Protein AF-A0A4U1EUV8-F1 (afdb_monomer_lite)

InterPro domains:
  IPR028118 Chibby family [PF14645] (1-103)
  IPR028118 Chibby family [cd07429] (1-96)

Radius of gyration: 46.82 Å; chains: 1; bounding box: 79×37×146 Å

Sequence (144 aa):
MSTFYLLDHQTRQAELGLSYGTPRTRLSDEAFVFRGGRWTAEGQPVRSRPQLPSPTTPGWKAQVQRIKSQVLLEENNYLKLQQELLMDMLTETTARMHLLEKKDIPRGKHCRCGARLAEEDAQARRRVQRAPDRAAGSRVAVTQ

Foldseek 3Di:
DDPLVVDDPVVSCVPVVPPVDFDWDDDPHWIWGQDPNDTDTDPDPPDDDPPPDDPDCPPVVVVVVVVVVVVVVVVVVVVVVVVVVVVVVVVVVVVVVVVVVVVPPPPPPPPPPVVVVVVVVVVVVVVVVPDDPPDPDDDDDDDD

Structure (mmCIF, N/CA/C/O backbone):
data_AF-A0A4U1EUV8-F1
#
_entry.id   AF-A0A4U1EUV8-F1
#
loop_
_atom_site.group_PDB
_atom_site.id
_atom_site.type_symbol
_atom_site.label_atom_id
_atom_site.label_alt_id
_atom_site.label_comp_id
_atom_site.label_asym_id
_atom_site.label_entity_id
_atom_site.label_seq_id
_atom_site.pdbx_PDB_ins_code
_atom_site.Cartn_x
_atom_site.Cartn_y
_atom_site.Cartn_z
_atom_site.occupancy
_atom_site.B_iso_or_equiv
_atom_site.auth_seq_id
_atom_site.auth_comp_id
_atom_site.auth_asym_id
_atom_site.auth_atom_id
_atom_site.pdbx_PDB_model_num
ATOM 1 N N . MET A 1 1 ? -26.134 -4.512 -17.365 1.00 58.38 1 MET A N 1
ATOM 2 C CA . MET A 1 1 ? -25.783 -3.675 -16.197 1.00 58.38 1 MET A CA 1
ATOM 3 C C . MET A 1 1 ? -27.070 -3.113 -15.635 1.00 58.38 1 MET A C 1
ATOM 5 O O . MET A 1 1 ? -27.873 -2.624 -16.416 1.00 58.38 1 MET A O 1
ATOM 9 N N . SER A 1 2 ? -27.321 -3.290 -14.340 1.00 60.03 2 SER A N 1
ATOM 10 C CA . SER A 1 2 ? -28.627 -2.977 -13.759 1.00 60.03 2 SER A CA 1
ATOM 11 C C . SER A 1 2 ? -28.824 -1.471 -13.540 1.00 60.03 2 SER A C 1
ATOM 13 O O . SER A 1 2 ? -27.928 -0.805 -13.027 1.00 60.03 2 SER A O 1
ATOM 15 N N . THR A 1 3 ? -29.985 -0.937 -13.928 1.00 75.25 3 THR A N 1
ATOM 16 C CA . THR A 1 3 ? -30.322 0.500 -13.908 1.00 75.25 3 THR A CA 1
ATOM 17 C C . THR A 1 3 ? -30.997 0.961 -12.614 1.00 75.25 3 THR A C 1
ATOM 19 O O . THR A 1 3 ? -31.410 2.114 -12.519 1.00 75.25 3 THR A O 1
ATOM 22 N N . PHE A 1 4 ? -31.068 0.113 -11.581 1.00 67.50 4 PHE A N 1
ATOM 23 C CA . PHE A 1 4 ? -31.766 0.440 -10.330 1.00 67.50 4 PHE A CA 1
ATOM 24 C C . PHE A 1 4 ? -31.237 1.700 -9.625 1.00 67.50 4 PHE A C 1
ATOM 26 O O . PHE A 1 4 ? -31.987 2.341 -8.900 1.00 67.50 4 PHE A O 1
ATOM 33 N N . TYR A 1 5 ? -29.987 2.121 -9.853 1.00 71.69 5 TYR A N 1
ATOM 34 C CA . TYR A 1 5 ? -29.434 3.344 -9.253 1.00 71.69 5 TYR A CA 1
ATOM 35 C C . TYR A 1 5 ? -30.008 4.653 -9.821 1.00 71.69 5 TYR A C 1
ATOM 37 O O . TYR A 1 5 ? -29.829 5.690 -9.185 1.00 71.69 5 TYR A O 1
ATOM 45 N N . LEU A 1 6 ? -30.697 4.613 -10.969 1.00 81.38 6 LEU A N 1
ATOM 46 C CA . LEU A 1 6 ? -31.374 5.782 -11.548 1.00 81.38 6 LEU A CA 1
ATOM 47 C C . LEU A 1 6 ? -32.713 6.101 -10.873 1.00 81.38 6 LEU A C 1
ATOM 49 O O . LEU A 1 6 ? -33.220 7.206 -11.041 1.00 81.38 6 LEU A O 1
ATOM 53 N N . LEU A 1 7 ? -33.299 5.148 -10.147 1.00 78.50 7 LEU A N 1
ATOM 54 C CA . LEU A 1 7 ? -34.578 5.360 -9.481 1.00 78.50 7 LEU A CA 1
ATOM 55 C C . LEU A 1 7 ? -34.425 6.294 -8.277 1.00 78.50 7 LEU A C 1
ATOM 57 O O . LEU A 1 7 ? -33.388 6.313 -7.601 1.00 78.50 7 LEU A O 1
ATOM 61 N N . ASP A 1 8 ? -35.496 7.036 -7.995 1.00 79.12 8 ASP A N 1
ATOM 62 C CA . ASP A 1 8 ? -35.590 7.872 -6.805 1.00 79.12 8 ASP A CA 1
ATOM 63 C C . ASP A 1 8 ? -35.380 7.040 -5.525 1.00 79.12 8 ASP A C 1
ATOM 65 O O . ASP A 1 8 ? -35.681 5.843 -5.467 1.00 79.12 8 ASP A O 1
ATOM 69 N N . HIS A 1 9 ? -34.822 7.668 -4.486 1.00 73.44 9 HIS A N 1
ATOM 70 C CA . HIS A 1 9 ? -34.508 6.995 -3.226 1.00 73.44 9 HIS A CA 1
ATOM 71 C C . HIS A 1 9 ? -35.726 6.284 -2.629 1.00 73.44 9 HIS A C 1
ATOM 73 O O . HIS A 1 9 ? -35.596 5.139 -2.196 1.00 73.44 9 HIS A O 1
ATOM 79 N N . GLN A 1 10 ? -36.904 6.907 -2.682 1.00 73.62 10 GLN A N 1
ATOM 80 C CA . GLN A 1 10 ? -38.118 6.358 -2.086 1.00 73.62 10 GLN A CA 1
ATOM 81 C C . GLN A 1 10 ? -38.639 5.138 -2.860 1.00 73.62 10 GLN A C 1
ATOM 83 O O . GLN A 1 10 ? -39.068 4.153 -2.259 1.00 73.62 10 GLN A O 1
ATOM 88 N N . THR A 1 11 ? -38.515 5.158 -4.191 1.00 78.81 11 THR A N 1
ATOM 89 C CA . THR A 1 11 ? -38.908 4.033 -5.060 1.00 78.81 11 THR A CA 1
ATOM 90 C C . THR A 1 11 ? -37.979 2.836 -4.848 1.00 78.81 11 THR A C 1
ATOM 92 O O . THR A 1 11 ? -38.440 1.714 -4.646 1.00 78.81 11 THR A O 1
ATOM 95 N N . ARG A 1 12 ? -36.663 3.079 -4.756 1.00 78.62 12 ARG A N 1
ATOM 96 C CA . ARG A 1 12 ? -35.677 2.026 -4.448 1.00 78.62 12 ARG A CA 1
ATOM 97 C C . ARG A 1 12 ? -35.921 1.369 -3.092 1.00 78.62 12 ARG A C 1
ATOM 99 O O . ARG A 1 12 ? -35.739 0.163 -2.960 1.00 78.62 12 ARG A O 1
ATOM 106 N N . GLN A 1 13 ? -36.309 2.150 -2.085 1.00 73.69 13 GLN A N 1
ATOM 107 C CA . GLN A 1 13 ? -36.609 1.629 -0.751 1.00 73.69 13 GLN A CA 1
ATOM 108 C C . GLN A 1 13 ? -37.845 0.724 -0.741 1.00 73.69 13 GLN A C 1
ATOM 110 O O . GLN A 1 13 ? -37.819 -0.310 -0.075 1.00 73.69 13 GLN A O 1
ATOM 115 N N . ALA A 1 14 ? -38.893 1.091 -1.483 1.00 74.00 14 ALA A N 1
ATOM 116 C CA . ALA A 1 14 ? -40.130 0.319 -1.561 1.00 74.00 14 ALA A CA 1
ATOM 117 C C . ALA A 1 14 ? -39.964 -0.990 -2.350 1.00 74.00 14 ALA A C 1
ATOM 119 O O . ALA A 1 14 ? -40.447 -2.030 -1.915 1.00 74.00 14 ALA A O 1
ATOM 120 N N . GLU A 1 15 ? -39.258 -0.955 -3.483 1.00 73.12 15 GLU A N 1
ATOM 121 C CA . GLU A 1 15 ? -39.129 -2.116 -4.375 1.00 73.12 15 GLU A CA 1
ATOM 122 C C . GLU A 1 15 ? -38.131 -3.161 -3.867 1.00 73.12 15 GLU A C 1
ATOM 124 O O . GLU A 1 15 ? -38.341 -4.360 -4.035 1.00 73.12 15 GLU A O 1
ATOM 129 N N . LEU A 1 16 ? -37.037 -2.719 -3.241 1.00 71.56 16 LEU A N 1
ATOM 130 C CA . LEU A 1 16 ? -35.946 -3.606 -2.829 1.00 71.56 16 LEU A CA 1
ATOM 131 C C . LEU A 1 16 ? -35.977 -3.942 -1.330 1.00 71.56 16 LEU A C 1
ATOM 133 O O . LEU A 1 16 ? -35.134 -4.703 -0.859 1.00 71.56 16 LEU A O 1
ATOM 137 N N . GLY A 1 17 ? -36.897 -3.350 -0.557 1.00 65.12 17 GLY A N 1
ATOM 138 C CA . GLY A 1 17 ? -36.941 -3.501 0.904 1.00 65.12 17 GLY A CA 1
ATOM 139 C C . GLY A 1 17 ? -35.682 -2.974 1.608 1.00 65.12 17 GLY A C 1
ATOM 140 O O . GLY A 1 17 ? -35.406 -3.319 2.756 1.00 65.12 17 GLY A O 1
ATOM 141 N N . LEU A 1 18 ? -34.896 -2.140 0.920 1.00 67.69 18 LEU A N 1
ATOM 142 C CA . LEU A 1 18 ? -33.609 -1.613 1.371 1.00 67.69 18 LEU A CA 1
ATOM 143 C C . LEU A 1 18 ? -33.810 -0.376 2.251 1.00 67.69 18 LEU A C 1
ATOM 145 O O . LEU A 1 18 ? -33.258 0.698 1.992 1.00 67.69 18 LEU A O 1
ATOM 149 N N . SER A 1 19 ? -34.592 -0.509 3.322 1.00 65.25 19 SER A N 1
ATOM 150 C CA . SER A 1 19 ? -34.514 0.437 4.429 1.00 65.25 19 SER A CA 1
ATOM 151 C C . SER A 1 19 ? -33.167 0.223 5.116 1.00 65.25 19 SER A C 1
ATOM 153 O O . SER A 1 19 ? -33.062 -0.478 6.126 1.00 65.25 19 SER A O 1
ATOM 155 N N . TYR A 1 20 ? -32.105 0.785 4.538 1.00 62.25 20 TYR A N 1
ATOM 156 C CA . TYR A 1 20 ? -30.846 0.951 5.238 1.00 62.25 20 TYR A CA 1
ATOM 157 C C . TYR A 1 20 ? -31.183 1.830 6.438 1.00 62.25 20 TYR A C 1
ATOM 159 O O . TYR A 1 20 ? -31.392 3.035 6.300 1.00 62.25 20 TYR A O 1
ATOM 167 N N . GLY A 1 21 ? -31.376 1.209 7.602 1.00 74.31 21 GLY A N 1
ATOM 168 C CA . GLY A 1 21 ? -31.594 1.936 8.841 1.00 74.31 21 GLY A CA 1
ATOM 169 C C . GLY A 1 21 ? -30.424 2.882 9.109 1.00 74.31 21 GLY A C 1
ATOM 170 O O . GLY A 1 21 ? -29.494 3.018 8.314 1.00 74.31 21 GLY A O 1
ATOM 171 N N . THR A 1 22 ? -30.429 3.534 10.265 1.00 79.62 22 THR A N 1
ATOM 172 C CA . THR A 1 22 ? -29.303 4.384 10.660 1.00 79.62 22 THR A CA 1
ATOM 173 C C . THR A 1 22 ? -27.965 3.653 10.445 1.00 79.62 22 THR A C 1
ATOM 175 O O . THR A 1 22 ? -27.871 2.518 10.918 1.00 79.62 22 THR A O 1
ATOM 178 N N . PRO A 1 23 ? -26.965 4.246 9.753 1.00 84.38 23 PRO A N 1
ATOM 179 C CA . PRO A 1 23 ? -25.734 3.549 9.387 1.00 84.38 23 PRO A CA 1
ATOM 180 C C . PRO A 1 23 ? -25.118 2.851 10.595 1.00 84.38 23 PRO A C 1
ATOM 182 O O . PRO A 1 23 ? -24.930 3.482 11.639 1.00 84.38 23 PRO A O 1
ATOM 185 N N . ARG A 1 24 ? -24.848 1.549 10.464 1.00 84.69 24 ARG A N 1
ATOM 186 C CA . ARG A 1 24 ? -24.249 0.728 11.520 1.00 84.69 24 ARG A CA 1
ATOM 187 C C . ARG A 1 24 ? -22.913 0.179 11.051 1.00 84.69 24 ARG A C 1
ATOM 189 O O . ARG A 1 24 ? -22.769 -0.179 9.886 1.00 84.69 24 ARG A O 1
ATOM 196 N N . THR A 1 25 ? -21.954 0.087 11.956 1.00 87.69 25 THR A N 1
ATOM 197 C CA . THR A 1 25 ? -20.675 -0.584 11.717 1.00 87.69 25 THR A CA 1
ATOM 198 C C . THR A 1 25 ? -20.305 -1.415 12.935 1.00 87.69 25 THR A C 1
ATOM 200 O O . THR A 1 25 ? -20.749 -1.121 14.040 1.00 87.69 25 THR A O 1
ATOM 203 N N . ARG A 1 26 ? -19.515 -2.469 12.748 1.00 88.56 26 ARG A N 1
ATOM 204 C CA . ARG A 1 26 ? -18.997 -3.296 13.841 1.00 88.56 26 ARG A CA 1
ATOM 205 C C . ARG A 1 26 ? -17.483 -3.218 13.806 1.00 88.56 26 ARG A C 1
ATOM 207 O O . ARG A 1 26 ? -16.886 -3.504 12.771 1.00 88.56 26 ARG A O 1
ATOM 214 N N . LEU A 1 27 ? -16.880 -2.814 14.916 1.00 84.44 27 LEU A N 1
ATOM 215 C CA . LEU A 1 27 ? -15.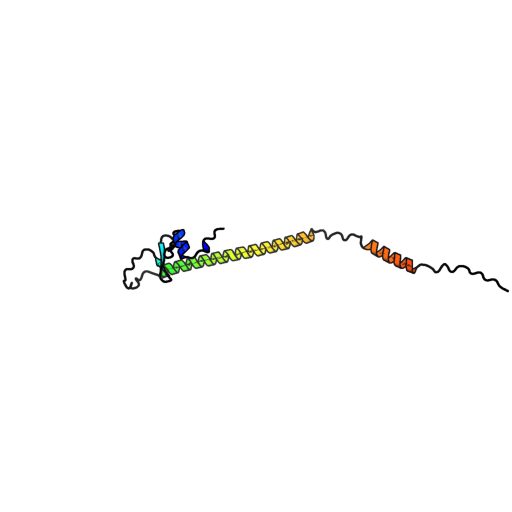433 -2.810 15.076 1.00 84.44 27 LEU A CA 1
ATOM 216 C C . LEU A 1 27 ? -15.092 -3.762 16.218 1.00 84.44 27 LEU A C 1
ATOM 218 O O . LEU A 1 27 ? -15.499 -3.542 17.358 1.00 84.44 27 LEU A O 1
ATOM 222 N N . SER A 1 28 ? -14.373 -4.835 15.887 1.00 82.56 28 SER A N 1
ATOM 223 C CA . SER A 1 28 ? -14.204 -5.994 16.769 1.00 82.56 28 SER A CA 1
ATOM 224 C C . SER A 1 28 ? -15.574 -6.591 17.142 1.00 82.56 28 SER A C 1
ATOM 226 O O . SER A 1 28 ? -16.322 -6.984 16.246 1.00 82.56 28 SER A O 1
ATOM 228 N N . ASP A 1 29 ? -15.937 -6.601 18.427 1.00 80.94 29 ASP A N 1
ATOM 229 C CA . ASP A 1 29 ? -17.203 -7.149 18.932 1.00 80.94 29 ASP A CA 1
ATOM 230 C C . ASP A 1 29 ? -18.234 -6.073 19.304 1.00 80.94 29 ASP A C 1
ATOM 232 O O . ASP A 1 29 ? -19.346 -6.395 19.721 1.00 80.94 29 ASP A O 1
ATOM 236 N N . GLU A 1 30 ? -17.901 -4.793 19.119 1.00 83.50 30 GLU A N 1
ATOM 237 C CA . GLU A 1 30 ? -18.768 -3.670 19.471 1.00 83.50 30 GLU A CA 1
ATOM 238 C C . GLU A 1 30 ? -19.447 -3.102 18.217 1.00 83.50 30 GLU A C 1
ATOM 240 O O . GLU A 1 30 ? -18.809 -2.833 17.193 1.00 83.50 30 GLU A O 1
ATOM 245 N N . ALA A 1 31 ? -20.769 -2.951 18.278 1.00 87.94 31 ALA A N 1
ATOM 246 C CA . ALA A 1 31 ? -21.559 -2.349 17.213 1.00 87.94 31 ALA A CA 1
ATOM 247 C C . ALA A 1 31 ? -21.709 -0.842 17.459 1.00 87.94 31 ALA A C 1
ATOM 249 O O . ALA A 1 31 ? -21.870 -0.401 18.592 1.00 87.94 31 ALA A O 1
ATOM 250 N N . PHE A 1 32 ? -21.663 -0.042 16.399 1.00 89.44 32 PHE A N 1
ATOM 251 C CA . PHE A 1 32 ? -21.783 1.411 16.429 1.00 89.44 32 PHE A CA 1
ATOM 252 C C . PHE A 1 32 ? -22.862 1.858 15.453 1.00 89.44 32 PHE A C 1
ATOM 254 O O . PHE A 1 32 ? -22.929 1.368 14.331 1.00 89.44 32 PHE A O 1
ATOM 261 N N . VAL A 1 33 ? -23.661 2.845 15.852 1.00 91.25 33 VAL A N 1
ATOM 262 C CA . VAL A 1 33 ? -24.703 3.473 15.033 1.00 91.25 33 VAL A CA 1
ATOM 263 C C . VAL A 1 33 ? -24.395 4.955 14.855 1.00 91.25 33 VAL A C 1
ATOM 265 O O . VAL A 1 33 ? -24.044 5.637 15.818 1.00 91.25 33 VAL A O 1
ATOM 268 N N . PHE A 1 34 ? -24.554 5.472 13.641 1.00 86.50 34 PHE A N 1
ATOM 269 C CA . PHE A 1 34 ? -24.324 6.878 13.322 1.00 86.50 34 PHE A CA 1
ATOM 270 C C . PHE A 1 34 ? -25.539 7.753 13.668 1.00 86.50 34 PHE A C 1
ATOM 272 O O . PHE A 1 34 ? -26.515 7.794 12.927 1.00 86.50 34 PHE A O 1
ATOM 279 N N . ARG A 1 35 ? -25.506 8.481 14.788 1.00 85.25 35 ARG A N 1
ATOM 280 C CA . ARG A 1 35 ? -26.619 9.334 15.248 1.00 85.25 35 ARG A CA 1
ATOM 281 C C . ARG A 1 35 ? -26.139 10.762 15.481 1.00 85.25 35 ARG A C 1
ATOM 283 O O . ARG A 1 35 ? -25.185 10.980 16.221 1.00 85.25 35 ARG A O 1
ATOM 290 N N . GLY A 1 36 ? -26.815 11.745 14.881 1.00 78.69 36 GLY A N 1
ATOM 291 C CA . GLY A 1 36 ? -26.515 13.167 15.097 1.00 78.69 36 GLY A CA 1
ATOM 292 C C . GLY A 1 36 ? -25.081 13.564 14.725 1.00 78.69 36 GLY A C 1
ATOM 293 O O . GLY A 1 36 ? -24.440 14.288 15.479 1.00 78.69 36 GLY A O 1
ATOM 294 N N . GLY A 1 37 ? -24.555 13.036 13.613 1.00 85.38 37 GLY A N 1
ATOM 295 C CA . GLY A 1 37 ? -23.218 13.382 13.112 1.00 85.38 37 GLY A CA 1
ATOM 296 C C . GLY A 1 37 ? -22.053 12.607 13.740 1.00 85.38 37 GLY A C 1
ATOM 297 O O . GLY A 1 37 ? -20.911 12.833 13.351 1.00 85.38 37 GLY A O 1
ATOM 298 N N . ARG A 1 38 ? -22.306 11.693 14.689 1.00 86.75 38 ARG A N 1
ATOM 299 C CA . ARG A 1 38 ? -21.262 10.895 15.355 1.00 86.75 38 ARG A CA 1
ATOM 300 C C . ARG A 1 38 ? -21.607 9.409 15.419 1.00 86.75 38 ARG A C 1
ATOM 302 O O . ARG A 1 38 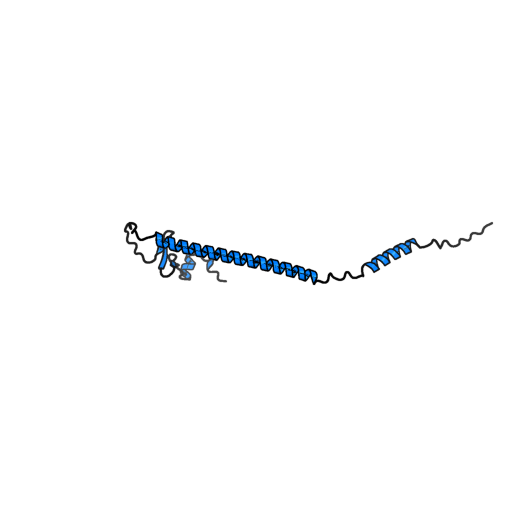? -22.777 9.034 15.440 1.00 86.75 38 ARG A O 1
ATOM 309 N N . TRP A 1 39 ? -20.583 8.571 15.539 1.00 89.12 39 TRP A N 1
ATOM 310 C CA . TRP A 1 39 ? -20.736 7.150 15.852 1.00 89.12 39 TRP A CA 1
ATOM 311 C C . TRP A 1 39 ? -20.956 6.953 17.358 1.00 89.12 39 TRP A C 1
ATOM 313 O O . TRP A 1 39 ? -20.212 7.490 18.176 1.00 89.12 39 TRP A O 1
ATOM 323 N N . THR A 1 40 ? -21.991 6.200 17.729 1.00 85.81 40 THR A N 1
ATOM 324 C CA . THR A 1 40 ? -22.325 5.853 19.122 1.00 85.81 40 THR A CA 1
ATOM 325 C C . THR A 1 40 ? -22.439 4.346 19.281 1.00 85.81 40 THR A C 1
ATOM 327 O O . THR A 1 40 ? -23.066 3.718 18.431 1.00 85.81 40 THR A O 1
ATOM 330 N N . ALA A 1 41 ? -21.885 3.777 20.355 1.00 85.12 41 ALA A N 1
ATOM 331 C CA . ALA A 1 41 ? -21.978 2.345 20.628 1.00 85.12 41 ALA A CA 1
ATOM 332 C C . ALA A 1 41 ? -23.443 1.895 20.801 1.00 85.12 41 ALA A C 1
ATOM 334 O O . ALA A 1 41 ? -24.238 2.488 21.537 1.00 85.12 41 ALA A O 1
ATOM 335 N N . GLU A 1 42 ? -23.800 0.844 20.079 1.00 76.81 42 GLU A N 1
ATOM 336 C CA . GLU A 1 42 ? -25.108 0.214 20.012 1.00 76.81 42 GLU A CA 1
ATOM 337 C C . GLU A 1 42 ? -25.296 -0.712 21.216 1.00 76.81 42 GLU A C 1
ATOM 339 O O . GLU A 1 42 ? -25.046 -1.910 21.153 1.00 76.81 42 GLU A O 1
ATOM 344 N N . GLY A 1 43 ? -25.689 -0.141 22.352 1.00 68.31 43 GLY A N 1
ATOM 345 C CA . GLY A 1 43 ? -25.859 -0.912 23.587 1.00 68.31 43 GLY A CA 1
ATOM 346 C C . GLY A 1 43 ? -25.815 -0.085 24.863 1.00 68.31 43 GLY A C 1
ATOM 347 O O . GLY A 1 43 ? -26.211 -0.577 25.915 1.00 68.31 43 GLY A O 1
ATOM 348 N N . GLN A 1 44 ? -25.400 1.184 24.796 1.00 56.78 44 GLN A N 1
ATOM 349 C CA . GLN A 1 44 ? -25.535 2.087 25.934 1.00 56.78 44 GLN A CA 1
ATOM 350 C C . GLN A 1 44 ? -26.995 2.562 26.030 1.00 56.78 44 GLN A C 1
ATOM 352 O O . GLN A 1 44 ? -27.438 3.325 25.164 1.00 56.78 44 GLN A O 1
ATOM 357 N N . PRO A 1 45 ? -27.774 2.151 27.052 1.00 47.19 45 PRO A N 1
ATOM 358 C CA . PRO A 1 45 ? -29.070 2.758 27.280 1.00 47.19 45 PRO A CA 1
ATOM 359 C C . PRO A 1 45 ? -28.836 4.243 27.546 1.00 47.19 45 PRO A C 1
ATOM 361 O O . PRO A 1 45 ? -28.115 4.621 28.472 1.00 47.19 45 PRO A O 1
ATOM 364 N N . VAL A 1 46 ? -29.449 5.085 26.715 1.00 49.88 46 VAL A N 1
ATOM 365 C CA . VAL A 1 46 ? -29.563 6.528 26.925 1.00 49.88 46 VAL A CA 1
ATOM 366 C C . VAL A 1 46 ? -30.422 6.731 28.175 1.00 49.88 46 VAL A C 1
ATOM 368 O O . VAL A 1 46 ? -31.620 6.977 28.104 1.00 49.88 46 VAL A O 1
ATOM 371 N N . ARG A 1 47 ? -29.824 6.556 29.355 1.00 46.34 47 ARG A N 1
ATOM 372 C CA . ARG A 1 47 ? -30.328 7.137 30.591 1.00 46.34 47 ARG A CA 1
ATOM 373 C C . ARG A 1 47 ? -29.560 8.420 30.811 1.00 46.34 47 ARG A C 1
ATOM 375 O O . ARG A 1 47 ? -28.372 8.415 31.120 1.00 46.34 47 ARG A O 1
ATOM 382 N N . SER A 1 48 ? -30.286 9.506 30.611 1.00 50.94 48 SER A N 1
ATOM 383 C CA . SER A 1 48 ? -29.976 10.869 31.001 1.00 50.94 48 SER A CA 1
ATOM 384 C C . SER A 1 48 ? -29.380 10.890 32.410 1.00 50.94 48 SER A C 1
ATOM 386 O O . SER A 1 48 ? -30.087 10.867 33.413 1.00 50.94 48 SER A O 1
ATOM 388 N N . ARG A 1 49 ? -28.056 10.910 32.498 1.00 45.22 49 ARG A N 1
ATOM 389 C CA . ARG A 1 49 ? -27.334 11.348 33.687 1.00 45.22 49 ARG A CA 1
ATOM 390 C C . ARG A 1 49 ? -26.143 12.145 33.177 1.00 45.22 49 ARG A C 1
ATOM 392 O O . ARG A 1 49 ? -25.474 11.648 32.270 1.00 45.22 49 ARG A O 1
ATOM 399 N N . PRO A 1 50 ? -25.857 13.343 33.711 1.00 46.12 50 PRO A N 1
ATOM 400 C CA . PRO A 1 50 ? -24.558 13.956 33.503 1.00 46.12 50 PRO A CA 1
ATOM 401 C C . PRO A 1 50 ? -23.546 12.972 34.087 1.00 46.12 50 PRO A C 1
ATOM 403 O O . PRO A 1 50 ? -23.439 12.824 35.305 1.00 46.12 50 PRO A O 1
ATOM 406 N N . GLN A 1 51 ? -22.899 12.187 33.225 1.00 48.06 51 GLN A N 1
ATOM 407 C CA . GLN A 1 51 ? -21.802 11.341 33.648 1.00 48.06 51 GLN A CA 1
ATOM 408 C C . GLN A 1 51 ? -20.645 12.287 33.927 1.00 48.06 51 GLN A C 1
ATOM 410 O O . GLN A 1 51 ? -19.911 12.692 33.031 1.00 48.06 51 GLN A O 1
ATOM 415 N N . LEU A 1 52 ? -20.546 12.678 35.197 1.00 48.19 52 LEU A N 1
ATOM 416 C CA . LEU A 1 52 ? -19.304 13.122 35.801 1.00 48.19 52 LEU A CA 1
ATOM 417 C C . LEU A 1 52 ? -18.195 12.182 35.293 1.00 48.19 52 LEU A C 1
ATOM 419 O O . LEU A 1 52 ? -18.392 10.962 35.362 1.00 48.19 52 LEU A O 1
ATOM 423 N N . PRO A 1 53 ? -17.089 12.699 34.728 1.00 46.94 53 PRO A N 1
ATOM 424 C CA . PRO A 1 53 ? -16.060 11.850 34.155 1.00 46.94 53 PRO A CA 1
ATOM 425 C C . PRO A 1 53 ? -15.506 10.960 35.266 1.00 46.94 53 PRO A C 1
ATOM 427 O O . PRO A 1 53 ? -14.842 11.426 36.189 1.00 46.94 53 PRO A O 1
ATOM 430 N N . SER A 1 54 ? -15.831 9.668 35.200 1.00 46.94 54 SER A N 1
ATOM 431 C CA . SER A 1 54 ? -15.195 8.668 36.048 1.00 46.94 54 SER A CA 1
ATOM 432 C C . SER A 1 54 ? -13.697 8.681 35.723 1.00 46.94 54 SER A C 1
ATOM 434 O O . SER A 1 54 ? -13.345 8.608 34.540 1.00 46.94 54 SER A O 1
ATOM 436 N N . PRO A 1 55 ? -12.800 8.788 36.719 1.00 50.47 55 PRO A N 1
ATOM 437 C CA . PRO A 1 55 ? -11.362 8.805 36.497 1.00 50.47 55 PRO A CA 1
ATOM 438 C C . PRO A 1 55 ? -10.887 7.380 36.188 1.00 50.47 55 PRO A C 1
ATOM 440 O O . PRO A 1 55 ? -10.286 6.707 37.015 1.00 50.47 55 PRO A O 1
ATOM 443 N N . THR A 1 56 ? -11.182 6.896 34.984 1.00 53.12 56 THR A N 1
ATOM 444 C CA . THR A 1 56 ? -10.697 5.605 34.486 1.00 53.12 56 THR A CA 1
ATOM 445 C C . THR A 1 56 ? -9.647 5.867 33.410 1.00 53.12 56 THR A C 1
ATOM 447 O O . THR A 1 56 ? -9.977 6.021 32.238 1.00 53.12 56 THR A O 1
ATOM 450 N N . THR A 1 57 ? -8.392 6.010 33.851 1.00 58.12 57 THR A N 1
ATOM 451 C CA . THR A 1 57 ? -7.128 5.950 33.079 1.00 58.12 57 THR A CA 1
ATOM 452 C C . THR A 1 57 ? -7.229 6.075 31.538 1.00 58.12 57 THR A C 1
ATOM 454 O O . THR A 1 57 ? -6.907 5.135 30.805 1.00 58.12 57 THR A O 1
ATOM 457 N N . PRO A 1 58 ? -7.579 7.258 30.990 1.00 59.16 58 PRO A N 1
ATOM 458 C CA . PRO A 1 58 ? -7.590 7.484 29.539 1.00 59.16 58 PRO A CA 1
ATOM 459 C C . PRO A 1 58 ? -6.177 7.469 28.924 1.00 59.16 58 PRO A C 1
ATOM 461 O O . PRO A 1 58 ? -6.012 7.194 27.736 1.00 59.16 58 PRO A O 1
ATOM 464 N N . GLY A 1 59 ? -5.141 7.712 29.736 1.00 60.31 59 GLY A N 1
ATOM 465 C CA . GLY A 1 59 ? -3.751 7.796 29.281 1.00 60.31 59 GLY A CA 1
ATOM 466 C C . GLY A 1 59 ? -3.181 6.476 28.759 1.00 60.31 59 GLY A C 1
ATOM 467 O O . GLY A 1 59 ? -2.472 6.481 27.761 1.00 60.31 59 GLY A O 1
ATOM 468 N N . TRP A 1 60 ? -3.533 5.339 29.367 1.00 66.88 60 TRP A N 1
ATOM 469 C CA . TRP A 1 60 ? -3.002 4.024 28.977 1.00 66.88 60 TRP A CA 1
ATOM 470 C C . TRP A 1 60 ? -3.460 3.605 27.573 1.00 66.88 60 TRP A C 1
ATOM 472 O O . TRP A 1 60 ? -2.641 3.200 26.751 1.00 66.88 60 TRP A O 1
ATOM 482 N N . LYS A 1 61 ? -4.754 3.754 27.255 1.00 72.31 61 LYS A N 1
ATOM 483 C CA . LYS A 1 61 ? -5.278 3.391 25.926 1.00 72.31 61 LYS A CA 1
ATOM 484 C C . LYS A 1 61 ? -4.708 4.299 24.832 1.00 72.31 61 LYS A C 1
ATOM 486 O O . LYS A 1 61 ? -4.333 3.803 23.772 1.00 72.31 61 LYS A O 1
ATOM 491 N N . ALA A 1 62 ? -4.578 5.598 25.112 1.00 74.69 62 ALA A N 1
ATOM 492 C CA . ALA A 1 62 ? -3.951 6.556 24.203 1.00 74.69 62 ALA A CA 1
ATOM 493 C C . ALA A 1 62 ? -2.450 6.269 23.998 1.00 74.69 62 ALA A C 1
ATOM 495 O O . ALA A 1 62 ? -1.953 6.349 22.877 1.00 74.69 62 ALA A O 1
ATOM 496 N N . GLN A 1 63 ? -1.737 5.870 25.056 1.00 78.94 63 GLN A N 1
ATOM 497 C CA . GLN A 1 63 ? -0.333 5.453 24.993 1.00 78.94 63 GLN A CA 1
ATOM 498 C C . GLN A 1 63 ? -0.162 4.216 24.101 1.00 78.94 63 GLN A C 1
ATOM 500 O O . GLN A 1 63 ? 0.676 4.214 23.204 1.00 78.94 63 GLN A O 1
ATOM 505 N N . VAL A 1 64 ? -0.989 3.185 24.298 1.00 79.88 64 VAL A N 1
ATOM 506 C CA . VAL A 1 64 ? -0.956 1.954 23.490 1.00 79.88 64 VAL A CA 1
ATOM 507 C C . VAL A 1 64 ? -1.275 2.243 22.022 1.00 79.88 64 VAL A C 1
ATOM 509 O O . VAL A 1 64 ? -0.621 1.697 21.135 1.00 79.88 64 VAL A O 1
ATOM 512 N N . GLN A 1 65 ? -2.244 3.118 21.738 1.00 81.88 65 GLN A N 1
ATOM 513 C CA . GLN A 1 65 ? -2.533 3.546 20.365 1.00 81.88 65 GLN A CA 1
ATOM 514 C C . GLN A 1 65 ? -1.364 4.310 19.735 1.00 81.88 65 GLN A C 1
ATOM 516 O O . GLN A 1 65 ? -1.042 4.062 18.575 1.00 81.88 65 GLN A O 1
ATOM 521 N N . ARG A 1 66 ? -0.689 5.183 20.494 1.00 86.12 66 ARG A N 1
ATOM 522 C CA . ARG A 1 66 ? 0.497 5.909 20.021 1.00 86.12 66 ARG A CA 1
ATOM 523 C C . ARG A 1 66 ? 1.635 4.954 19.661 1.00 86.12 66 ARG A C 1
ATOM 525 O O . ARG A 1 66 ? 2.203 5.089 18.585 1.00 86.12 66 ARG A O 1
ATOM 532 N N . ILE A 1 67 ? 1.908 3.961 20.509 1.00 87.25 67 ILE A N 1
ATOM 533 C CA . ILE A 1 67 ? 2.938 2.941 20.251 1.00 87.25 67 ILE A CA 1
ATOM 534 C C . ILE A 1 67 ? 2.602 2.149 18.982 1.00 87.25 67 ILE A C 1
ATOM 536 O O . ILE A 1 67 ? 3.449 2.003 18.110 1.00 87.25 67 ILE A O 1
ATOM 540 N N . LYS A 1 68 ? 1.349 1.701 18.824 1.00 87.94 68 LYS A N 1
ATOM 541 C CA . LYS A 1 68 ? 0.909 1.005 17.602 1.00 87.94 68 LYS A CA 1
ATOM 542 C C . LYS A 1 68 ? 1.067 1.873 16.355 1.00 87.94 68 LYS A C 1
ATOM 544 O O . LYS A 1 68 ? 1.534 1.388 15.333 1.00 87.94 68 LYS A O 1
ATOM 549 N N . SER A 1 69 ? 0.697 3.149 16.442 1.00 89.12 69 SER A N 1
ATOM 550 C CA . SER A 1 69 ? 0.874 4.094 15.338 1.00 89.12 69 SER A CA 1
ATOM 551 C C . SER A 1 69 ? 2.346 4.289 14.985 1.00 89.12 69 SER A C 1
ATOM 553 O O . SER A 1 69 ? 2.659 4.449 13.812 1.00 89.12 69 SER A O 1
ATOM 555 N N . GLN A 1 70 ? 3.236 4.283 15.975 1.00 92.94 70 GLN A N 1
ATOM 556 C CA . GLN A 1 70 ? 4.668 4.441 15.758 1.00 92.94 70 GLN A CA 1
ATOM 557 C C . GLN A 1 70 ? 5.278 3.218 15.073 1.00 92.94 70 GLN A C 1
ATOM 559 O O . GLN A 1 70 ? 5.954 3.376 14.064 1.00 92.94 70 GLN A O 1
ATOM 564 N N . VAL A 1 71 ? 4.937 2.012 15.533 1.00 92.94 71 VAL A N 1
ATOM 565 C CA . VAL A 1 71 ? 5.356 0.765 14.874 1.00 92.94 71 VAL A CA 1
ATOM 566 C C . VAL A 1 71 ? 4.872 0.735 13.422 1.00 92.94 71 VAL A C 1
ATOM 568 O O . VAL A 1 71 ? 5.652 0.476 12.517 1.00 92.94 71 VAL A O 1
ATOM 571 N N . LEU A 1 72 ? 3.608 1.088 13.161 1.00 95.06 72 LEU A N 1
ATOM 572 C CA . LEU A 1 72 ? 3.085 1.139 11.789 1.00 95.06 72 LEU A CA 1
ATOM 573 C C . LEU A 1 72 ? 3.805 2.170 10.903 1.00 95.06 72 LEU A C 1
ATOM 575 O O . LEU A 1 72 ? 3.935 1.949 9.699 1.00 95.06 72 LEU A O 1
ATOM 579 N N . LEU A 1 73 ? 4.262 3.290 11.469 1.00 95.44 73 LEU A N 1
ATOM 580 C CA . LEU A 1 73 ? 5.047 4.287 10.735 1.00 95.44 73 LEU A CA 1
ATOM 581 C C . LEU A 1 73 ? 6.449 3.772 10.397 1.00 95.44 73 LEU A C 1
ATOM 583 O O . LEU A 1 73 ? 6.923 4.015 9.288 1.00 95.44 73 LEU A O 1
ATOM 587 N N . GLU A 1 74 ? 7.091 3.058 11.319 1.00 95.44 74 GLU A N 1
ATOM 588 C CA . GLU A 1 74 ? 8.405 2.440 11.108 1.00 95.44 74 GLU A CA 1
ATOM 589 C C . GLU A 1 74 ? 8.337 1.356 10.028 1.00 95.44 74 GLU A C 1
ATOM 591 O O . GLU A 1 74 ? 9.112 1.401 9.074 1.00 95.44 74 GLU A O 1
ATOM 596 N N . GLU A 1 75 ? 7.341 0.469 10.096 1.00 96.31 75 GLU A N 1
ATOM 597 C CA . GLU A 1 75 ? 7.071 -0.533 9.057 1.00 96.31 75 GLU A CA 1
ATOM 598 C C . GLU A 1 75 ? 6.809 0.127 7.694 1.00 96.31 75 GLU A C 1
ATOM 600 O O . GLU A 1 75 ? 7.342 -0.295 6.668 1.00 96.31 75 GLU A O 1
ATOM 605 N N . ASN A 1 76 ? 6.024 1.212 7.656 1.00 97.56 76 ASN A N 1
ATOM 606 C CA . ASN A 1 76 ? 5.763 1.930 6.409 1.00 97.56 76 ASN A CA 1
ATOM 607 C C . ASN A 1 76 ? 7.032 2.559 5.819 1.00 97.56 76 ASN A C 1
ATOM 609 O O . ASN A 1 76 ? 7.202 2.562 4.601 1.00 97.56 76 ASN A O 1
ATOM 613 N N . ASN A 1 77 ? 7.910 3.095 6.668 1.00 97.81 77 ASN A N 1
ATOM 614 C CA . ASN A 1 77 ? 9.190 3.652 6.242 1.00 97.81 77 ASN A CA 1
ATOM 615 C C . ASN A 1 77 ? 10.107 2.549 5.694 1.00 97.81 77 ASN A C 1
ATOM 617 O O . ASN A 1 77 ? 10.623 2.676 4.586 1.00 97.81 77 ASN A O 1
ATOM 621 N N . TYR A 1 78 ? 10.212 1.426 6.407 1.00 98.38 78 TYR A N 1
ATOM 622 C CA . TYR A 1 78 ? 10.990 0.273 5.967 1.00 98.38 78 TYR A CA 1
ATOM 623 C C . TYR A 1 78 ? 10.526 -0.251 4.600 1.00 98.38 78 TYR A C 1
ATOM 625 O O . TYR A 1 78 ? 11.340 -0.426 3.695 1.00 98.38 78 TYR A O 1
ATOM 633 N N . LEU A 1 79 ? 9.213 -0.417 4.408 1.00 98.50 79 LEU A N 1
ATOM 634 C CA . LEU A 1 79 ? 8.642 -0.852 3.131 1.00 98.50 79 LEU A CA 1
ATOM 635 C C . LEU A 1 79 ? 8.921 0.138 1.992 1.00 98.50 79 LEU A C 1
ATOM 637 O O . LEU A 1 79 ? 9.192 -0.288 0.870 1.00 98.50 79 LEU A O 1
ATOM 641 N N . LYS A 1 80 ? 8.874 1.449 2.260 1.00 98.25 80 LYS A N 1
ATOM 642 C CA . LYS A 1 80 ? 9.233 2.473 1.265 1.00 98.25 80 LYS A CA 1
ATOM 643 C C . LYS A 1 80 ? 10.693 2.358 0.853 1.00 98.25 80 LYS A C 1
ATOM 645 O O . LYS A 1 80 ? 10.971 2.299 -0.338 1.00 98.25 80 LYS A O 1
ATOM 650 N N . LEU A 1 81 ? 11.598 2.234 1.822 1.00 98.44 81 LEU A N 1
ATOM 651 C CA . LEU A 1 81 ? 13.022 2.073 1.548 1.00 98.44 81 LEU A CA 1
ATOM 652 C C . LEU A 1 81 ? 13.306 0.789 0.749 1.00 98.44 81 LEU A C 1
ATOM 654 O O . LEU A 1 81 ? 14.109 0.801 -0.181 1.00 98.44 81 LEU A O 1
ATOM 658 N N . GLN A 1 82 ? 12.617 -0.314 1.066 1.00 98.44 82 GLN A N 1
ATOM 659 C CA . GLN A 1 82 ? 12.711 -1.550 0.284 1.00 98.44 82 GLN A CA 1
ATOM 660 C C . GLN A 1 82 ? 12.257 -1.353 -1.167 1.00 98.44 82 GLN A C 1
ATOM 662 O O . GLN A 1 82 ? 12.911 -1.861 -2.075 1.00 98.44 82 GLN A O 1
ATOM 667 N N . GLN A 1 83 ? 11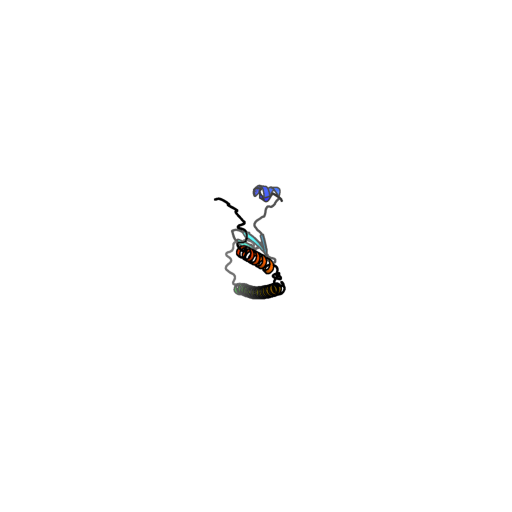.157 -0.627 -1.395 1.00 98.12 83 GLN A N 1
ATOM 668 C CA . GLN A 1 83 ? 10.667 -0.331 -2.744 1.00 98.12 83 GLN A CA 1
ATOM 669 C C . GLN A 1 83 ? 11.635 0.563 -3.520 1.00 98.12 83 GLN A C 1
ATOM 671 O O . GLN A 1 83 ? 11.922 0.263 -4.676 1.00 98.12 83 GLN A O 1
ATOM 676 N N . GLU A 1 84 ? 12.163 1.616 -2.895 1.00 98.38 84 GLU A N 1
ATOM 677 C CA . GLU A 1 84 ? 13.151 2.515 -3.505 1.00 98.38 84 GLU A CA 1
ATOM 678 C C . GLU A 1 84 ? 14.399 1.745 -3.948 1.00 98.38 84 GLU A C 1
ATOM 680 O O . GLU A 1 84 ? 14.774 1.809 -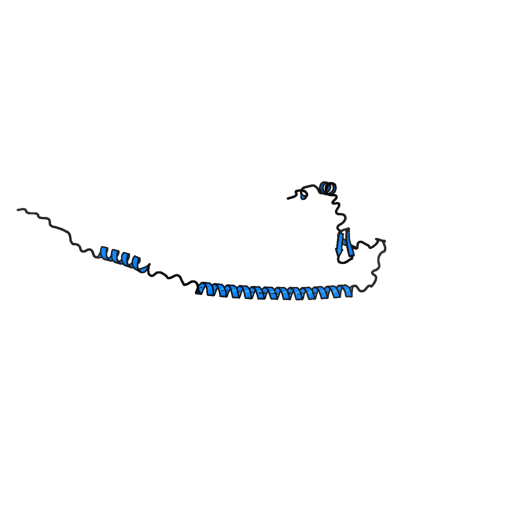5.118 1.00 98.38 84 GLU A O 1
ATOM 685 N N . LEU A 1 85 ? 14.964 0.911 -3.068 1.00 98.38 85 LEU A N 1
ATOM 686 C CA . LEU A 1 85 ? 16.110 0.067 -3.411 1.00 98.38 85 LEU A CA 1
ATOM 687 C C . LEU A 1 85 ? 15.800 -0.876 -4.581 1.00 98.38 85 LEU A C 1
ATOM 689 O O . LEU A 1 85 ? 16.624 -1.048 -5.479 1.00 98.38 85 LEU A O 1
ATOM 693 N N . LEU A 1 86 ? 14.616 -1.497 -4.584 1.00 98.69 86 LEU A N 1
ATOM 694 C CA . LEU A 1 86 ? 14.227 -2.405 -5.661 1.00 98.69 86 LEU A CA 1
ATOM 695 C C . LEU A 1 86 ? 14.112 -1.668 -7.001 1.00 98.69 86 LEU A C 1
ATOM 697 O O . LEU A 1 86 ? 14.535 -2.196 -8.029 1.00 98.69 86 LEU A O 1
ATOM 701 N N . MET A 1 87 ? 13.564 -0.451 -6.992 1.00 98.69 87 MET A N 1
ATOM 702 C CA . MET A 1 87 ? 13.462 0.396 -8.179 1.00 98.69 87 MET A CA 1
ATOM 703 C C . MET A 1 87 ? 14.840 0.820 -8.693 1.00 98.69 87 MET A C 1
ATOM 705 O O . MET A 1 87 ? 15.079 0.748 -9.899 1.00 98.69 87 MET A O 1
ATOM 709 N N . ASP A 1 88 ? 15.770 1.180 -7.810 1.00 98.38 88 ASP A N 1
ATOM 710 C CA . ASP A 1 88 ? 17.152 1.501 -8.185 1.00 98.38 88 ASP A CA 1
ATOM 711 C C . ASP A 1 88 ? 17.859 0.289 -8.807 1.00 98.38 88 ASP A C 1
ATOM 713 O O . ASP A 1 88 ? 18.466 0.384 -9.875 1.00 98.38 88 ASP A O 1
ATOM 717 N N . MET A 1 89 ? 17.706 -0.896 -8.212 1.00 98.62 89 MET A N 1
ATOM 718 C CA . MET A 1 89 ? 18.272 -2.128 -8.768 1.00 98.62 89 MET A CA 1
ATOM 719 C C . MET A 1 89 ? 17.654 -2.492 -10.127 1.00 98.62 89 MET A C 1
ATOM 721 O O . MET A 1 89 ? 18.362 -2.906 -11.051 1.00 98.62 89 MET A O 1
ATOM 725 N N . LEU A 1 90 ? 16.338 -2.338 -10.284 1.00 98.38 90 LEU A N 1
ATOM 726 C CA . LEU A 1 90 ? 15.645 -2.597 -11.549 1.00 98.38 90 LEU A CA 1
ATOM 727 C C . LEU A 1 90 ? 16.065 -1.608 -12.637 1.00 98.38 90 LEU A C 1
ATOM 729 O O . LEU A 1 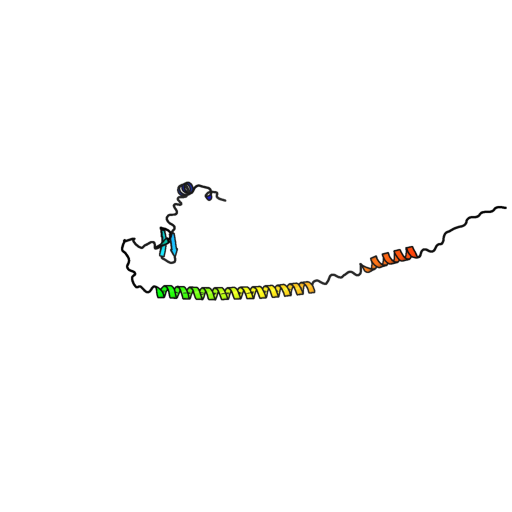90 ? 16.309 -2.004 -13.777 1.00 98.38 90 LEU A O 1
ATOM 733 N N . THR A 1 91 ? 16.180 -0.328 -12.301 1.00 98.06 91 THR A N 1
ATOM 734 C CA . THR A 1 91 ? 16.616 0.696 -13.255 1.00 98.06 91 THR A CA 1
ATOM 735 C C . THR A 1 91 ? 18.077 0.500 -13.653 1.00 98.06 91 THR A C 1
ATOM 737 O O . THR A 1 91 ? 18.385 0.552 -14.845 1.00 98.06 91 THR A O 1
ATOM 740 N N . GLU A 1 92 ? 18.965 0.170 -12.712 1.00 97.44 92 GLU A N 1
ATOM 741 C CA . GLU A 1 92 ? 20.365 -0.141 -13.004 1.00 97.44 92 GLU A CA 1
ATOM 742 C C . GLU A 1 92 ? 20.504 -1.381 -13.900 1.00 97.44 92 GLU A C 1
ATOM 744 O O . GLU A 1 92 ? 21.218 -1.352 -14.907 1.00 97.44 92 GLU A O 1
ATOM 749 N N . THR A 1 93 ? 19.811 -2.475 -13.572 1.00 97.12 93 THR A N 1
ATOM 750 C CA . THR A 1 93 ? 19.840 -3.705 -14.383 1.00 97.12 93 THR A CA 1
ATOM 751 C C . THR A 1 93 ? 19.262 -3.480 -15.777 1.00 97.12 93 THR A C 1
ATOM 753 O O . THR A 1 93 ? 19.849 -3.937 -16.758 1.00 97.12 93 THR A O 1
ATOM 756 N N . THR A 1 94 ? 18.187 -2.698 -15.891 1.00 97.00 94 THR A N 1
ATOM 757 C CA . THR A 1 94 ? 17.595 -2.314 -17.180 1.00 97.00 94 THR A CA 1
ATOM 758 C C . THR A 1 94 ? 18.554 -1.455 -18.006 1.00 97.00 94 THR A C 1
ATOM 760 O O . THR A 1 94 ? 18.757 -1.714 -19.193 1.00 97.00 94 THR A O 1
ATOM 763 N N . ALA A 1 95 ? 19.226 -0.477 -17.390 1.00 96.69 95 ALA A N 1
ATOM 764 C CA . ALA A 1 95 ? 20.241 0.328 -18.066 1.00 96.69 95 ALA A CA 1
ATOM 765 C C . ALA A 1 95 ? 21.416 -0.533 -18.563 1.00 96.69 95 ALA A C 1
ATOM 767 O O . ALA A 1 95 ? 21.856 -0.380 -19.705 1.00 96.69 95 ALA A O 1
ATOM 768 N N . ARG A 1 96 ? 21.897 -1.476 -17.740 1.00 94.62 96 ARG A N 1
ATOM 769 C CA . ARG A 1 96 ? 22.956 -2.429 -18.116 1.00 94.62 96 ARG A CA 1
ATOM 770 C C . ARG A 1 96 ? 22.524 -3.333 -19.273 1.00 94.62 96 ARG A C 1
ATOM 772 O O . ARG A 1 96 ? 23.295 -3.493 -20.217 1.00 94.62 96 ARG A O 1
ATOM 779 N N . MET A 1 97 ? 21.304 -3.867 -19.239 1.00 94.31 97 MET A N 1
ATOM 780 C CA . MET A 1 97 ? 20.729 -4.670 -20.323 1.00 94.31 97 MET A CA 1
ATOM 781 C C . MET A 1 97 ? 20.687 -3.884 -21.635 1.00 94.31 97 MET A C 1
ATOM 783 O O . MET A 1 97 ? 21.234 -4.348 -22.627 1.00 94.31 97 MET A O 1
ATOM 787 N N . HIS A 1 98 ? 20.169 -2.654 -21.640 1.00 92.62 98 HIS A N 1
ATOM 788 C CA . HIS A 1 98 ? 20.146 -1.830 -22.853 1.00 92.62 98 HIS A CA 1
ATOM 789 C C . HIS A 1 98 ? 21.540 -1.474 -23.383 1.00 92.62 98 HIS A C 1
ATOM 791 O O . HIS A 1 98 ? 21.724 -1.293 -24.588 1.00 92.62 98 HIS A O 1
ATOM 797 N N . LEU A 1 99 ? 22.543 -1.342 -22.511 1.00 89.56 99 LEU A N 1
ATOM 798 C CA . LEU A 1 99 ? 23.930 -1.154 -22.942 1.00 89.56 99 LEU A CA 1
ATOM 799 C C . LEU A 1 99 ? 24.504 -2.416 -23.596 1.00 89.56 99 LEU A C 1
ATOM 801 O O . LEU A 1 99 ? 25.266 -2.289 -24.555 1.00 89.56 99 LEU A O 1
ATOM 805 N N . LEU A 1 100 ? 24.151 -3.602 -23.098 1.00 86.88 100 LEU A N 1
ATOM 806 C CA . LEU A 1 100 ? 24.525 -4.881 -23.704 1.00 86.88 100 LEU A CA 1
ATOM 807 C C . LEU A 1 100 ? 23.794 -5.090 -25.034 1.00 86.88 100 LEU A C 1
ATOM 809 O O . LEU A 1 100 ? 24.458 -5.287 -26.041 1.00 86.88 100 LEU A O 1
ATOM 813 N N . GLU A 1 101 ? 22.479 -4.870 -25.097 1.00 82.12 101 GLU A N 1
ATOM 814 C CA . GLU A 1 101 ? 21.700 -4.910 -26.345 1.00 82.12 101 GLU A CA 1
ATOM 815 C C . GLU A 1 101 ? 22.286 -3.979 -27.415 1.00 82.12 101 GLU A C 1
ATOM 817 O O . GLU A 1 101 ? 22.413 -4.358 -28.573 1.00 82.12 101 GLU A O 1
ATOM 822 N N . LYS A 1 102 ? 22.725 -2.768 -27.050 1.00 74.12 102 LYS A N 1
ATOM 823 C CA . LYS A 1 102 ? 23.385 -1.839 -27.988 1.00 74.12 102 LYS A CA 1
ATOM 824 C C . LYS A 1 102 ? 24.779 -2.287 -28.434 1.00 74.12 102 LYS A C 1
ATOM 826 O O . LYS A 1 102 ? 25.230 -1.850 -29.493 1.00 74.12 102 LYS A O 1
ATOM 831 N N . LYS A 1 103 ? 25.484 -3.087 -27.629 1.00 61.03 103 LYS A N 1
ATOM 832 C CA . LYS A 1 103 ? 26.777 -3.691 -27.992 1.00 61.03 103 LYS A CA 1
ATOM 833 C C . LYS A 1 103 ? 26.592 -4.950 -28.844 1.00 61.03 103 LYS A C 1
ATOM 835 O O . LYS A 1 103 ? 27.403 -5.173 -29.740 1.00 61.03 103 LYS A O 1
ATOM 840 N N . ASP A 1 104 ? 25.524 -5.702 -28.593 1.00 54.84 104 ASP A N 1
ATOM 841 C CA . ASP A 1 104 ? 25.191 -6.969 -29.247 1.00 54.84 104 ASP A CA 1
ATOM 842 C C . ASP A 1 104 ? 24.309 -6.798 -30.492 1.00 54.84 104 ASP A C 1
ATOM 844 O O . ASP A 1 104 ? 24.231 -7.716 -31.306 1.00 54.84 104 ASP A O 1
ATOM 848 N N . ILE A 1 105 ? 23.711 -5.619 -30.723 1.00 46.38 105 ILE A N 1
ATOM 849 C CA . ILE A 1 105 ? 23.331 -5.192 -32.072 1.00 46.38 105 ILE A CA 1
ATOM 850 C C . ILE A 1 105 ? 24.653 -5.051 -32.829 1.00 46.38 105 ILE A C 1
ATOM 852 O O . ILE A 1 105 ? 25.390 -4.089 -32.572 1.00 46.38 105 ILE A O 1
ATOM 856 N N . PRO A 1 106 ? 24.990 -5.956 -33.772 1.00 44.56 106 PRO A N 1
ATOM 857 C CA . PRO A 1 106 ? 26.119 -5.698 -34.637 1.00 44.56 106 PRO A CA 1
ATOM 858 C C . PRO A 1 106 ? 25.768 -4.385 -35.312 1.00 44.56 106 PRO A C 1
ATOM 860 O O . PRO A 1 106 ? 24.747 -4.321 -36.000 1.00 44.56 106 PRO A O 1
ATOM 863 N N . ARG A 1 107 ? 26.555 -3.326 -35.059 1.00 46.62 107 ARG A N 1
ATOM 864 C CA . ARG A 1 107 ? 26.480 -2.082 -35.826 1.00 46.62 107 ARG A CA 1
ATOM 865 C C . ARG A 1 107 ? 26.377 -2.526 -37.267 1.00 46.62 107 ARG A C 1
ATOM 867 O O . ARG A 1 107 ? 27.333 -3.105 -37.791 1.00 46.62 107 ARG A O 1
ATOM 874 N N . GLY A 1 108 ? 25.165 -2.396 -37.808 1.00 41.44 108 GLY A N 1
ATOM 875 C CA . GLY A 1 108 ? 24.795 -3.005 -39.065 1.00 41.44 108 GLY A CA 1
ATOM 876 C C . GLY A 1 108 ? 25.889 -2.640 -40.030 1.00 41.44 108 GLY A C 1
ATOM 877 O O . GLY A 1 108 ? 26.231 -1.458 -40.135 1.00 41.44 108 GLY A O 1
ATOM 878 N N . LYS A 1 109 ? 26.497 -3.673 -40.619 1.00 50.69 109 LYS A N 1
ATOM 879 C CA . LYS A 1 109 ? 27.458 -3.562 -41.702 1.00 50.69 109 LYS A CA 1
ATOM 880 C C . LYS A 1 109 ? 27.014 -2.372 -42.541 1.00 50.69 109 LYS A C 1
ATOM 882 O O . LYS A 1 109 ? 26.005 -2.450 -43.238 1.00 50.69 109 LYS A O 1
ATOM 887 N N . HIS A 1 110 ? 27.728 -1.255 -42.435 1.00 39.38 110 HIS A N 1
ATOM 888 C CA . HIS A 1 110 ? 27.741 -0.306 -43.523 1.00 39.38 110 HIS A CA 1
ATOM 889 C C . HIS A 1 110 ? 28.360 -1.105 -44.651 1.00 39.38 110 HIS A C 1
ATOM 891 O O . HIS A 1 110 ? 29.568 -1.342 -44.704 1.00 39.38 110 HIS A O 1
ATOM 897 N N . CYS A 1 111 ? 27.473 -1.675 -45.461 1.00 46.69 111 CYS A N 1
ATOM 898 C CA . CYS A 1 111 ? 27.820 -2.311 -46.700 1.00 46.69 111 CYS A CA 1
ATOM 899 C C . CYS A 1 111 ? 28.784 -1.367 -47.416 1.00 46.69 111 CYS A C 1
ATOM 901 O O . CYS A 1 111 ? 28.486 -0.183 -47.597 1.00 46.69 111 CYS A O 1
ATOM 903 N N . ARG A 1 112 ? 29.921 -1.900 -47.866 1.00 46.59 112 ARG A N 1
ATOM 904 C CA . ARG A 1 112 ? 30.762 -1.292 -48.906 1.00 46.59 112 ARG A CA 1
ATOM 905 C C . ARG A 1 112 ? 30.003 -1.227 -50.246 1.00 46.59 112 ARG A C 1
ATOM 907 O O . ARG A 1 112 ? 30.503 -1.692 -51.262 1.00 46.59 112 ARG A O 1
ATOM 914 N N . CYS A 1 113 ? 28.783 -0.697 -50.249 1.00 45.75 113 CYS A N 1
ATOM 915 C CA . CYS A 1 113 ? 27.958 -0.509 -51.439 1.00 45.75 113 CYS A CA 1
ATOM 916 C C . CYS A 1 113 ? 27.766 0.977 -51.781 1.00 45.75 113 CYS A C 1
ATOM 918 O O . CYS A 1 113 ? 27.401 1.293 -52.903 1.00 45.75 113 CYS A O 1
ATOM 920 N N . GLY A 1 114 ? 28.096 1.903 -50.871 1.00 44.28 114 GLY A N 1
ATOM 921 C CA . GLY A 1 114 ? 28.056 3.343 -51.162 1.00 44.28 114 GLY A CA 1
ATOM 922 C C . GLY A 1 114 ? 29.264 3.880 -51.944 1.00 44.28 114 GLY A C 1
ATOM 923 O O . GLY A 1 114 ? 29.171 4.940 -52.547 1.00 44.28 114 GLY A O 1
ATOM 924 N N . ALA A 1 115 ? 30.393 3.162 -51.964 1.00 48.69 115 ALA A N 1
ATOM 925 C CA . ALA A 1 115 ? 31.607 3.640 -52.637 1.00 48.69 115 ALA A CA 1
ATOM 926 C C . ALA A 1 115 ? 31.593 3.397 -54.155 1.00 48.69 115 ALA A C 1
ATOM 928 O O . ALA A 1 115 ? 32.197 4.159 -54.898 1.00 48.69 115 ALA A O 1
ATOM 929 N N . ARG A 1 116 ? 30.874 2.368 -54.628 1.00 48.28 116 ARG A N 1
ATOM 930 C CA . ARG A 1 116 ? 30.878 1.999 -56.052 1.00 48.28 116 ARG A CA 1
ATOM 931 C C . ARG A 1 116 ? 29.996 2.928 -56.897 1.00 48.28 116 ARG A C 1
ATOM 933 O O . ARG A 1 116 ? 30.377 3.263 -58.007 1.00 48.28 116 ARG A O 1
ATOM 940 N N . LEU A 1 117 ? 28.885 3.417 -56.335 1.00 50.91 117 LEU A N 1
ATOM 941 C CA . LEU A 1 117 ? 27.979 4.350 -57.021 1.00 50.91 117 LEU A CA 1
ATOM 942 C C . LEU A 1 117 ? 28.545 5.781 -57.103 1.00 50.91 117 LEU A C 1
ATOM 944 O O . LEU A 1 117 ? 28.352 6.456 -58.106 1.00 50.91 117 LEU A O 1
ATOM 948 N N . ALA A 1 118 ? 29.299 6.232 -56.093 1.00 56.66 118 ALA A N 1
ATOM 949 C CA . ALA A 1 118 ? 29.929 7.557 -56.118 1.00 56.66 118 ALA A CA 1
ATOM 950 C C . ALA A 1 118 ? 31.157 7.623 -57.049 1.00 56.66 118 ALA A C 1
ATOM 952 O O . ALA A 1 118 ? 31.440 8.669 -57.636 1.00 56.66 118 ALA A O 1
ATOM 953 N N . GLU A 1 119 ? 31.886 6.513 -57.199 1.00 58.53 119 GLU A N 1
ATOM 954 C CA . GLU A 1 119 ? 33.049 6.432 -58.089 1.00 58.53 119 GLU A CA 1
ATOM 955 C C . GLU A 1 119 ? 32.630 6.363 -59.565 1.00 58.53 119 GLU A C 1
ATOM 957 O O . GLU A 1 119 ? 33.247 7.016 -60.408 1.00 58.53 119 GLU A O 1
ATOM 962 N N . GLU A 1 120 ? 31.521 5.682 -59.870 1.00 59.22 120 GLU A N 1
ATOM 963 C CA . GLU A 1 120 ? 30.964 5.601 -61.224 1.00 59.22 120 GLU A CA 1
ATOM 964 C C . GLU A 1 120 ? 30.441 6.966 -61.716 1.00 59.22 120 GLU A C 1
ATOM 966 O O . GLU A 1 120 ? 30.764 7.384 -62.831 1.00 59.22 120 GLU A O 1
ATOM 971 N N . ASP A 1 121 ? 29.769 7.738 -60.852 1.00 59.12 121 ASP A N 1
ATOM 972 C CA . ASP A 1 121 ? 29.326 9.110 -61.154 1.00 59.12 121 ASP A CA 1
ATOM 973 C C . ASP A 1 121 ? 30.499 10.094 -61.323 1.00 59.12 121 ASP A C 1
ATOM 975 O O . ASP A 1 121 ? 30.488 10.965 -62.203 1.00 59.12 121 ASP A O 1
ATOM 979 N N . ALA A 1 122 ? 31.558 9.953 -60.519 1.00 66.19 122 ALA A N 1
ATOM 980 C CA . ALA A 1 122 ? 32.768 10.761 -60.664 1.00 66.19 122 ALA A CA 1
ATOM 981 C C . ALA A 1 122 ? 33.540 10.411 -61.950 1.00 66.19 122 ALA A C 1
ATOM 983 O O . ALA A 1 122 ? 34.112 11.295 -62.599 1.00 66.19 122 ALA A O 1
ATOM 984 N N . GLN A 1 123 ? 33.542 9.138 -62.349 1.00 68.44 123 GLN A N 1
ATOM 985 C CA . GLN A 1 123 ? 34.215 8.664 -63.555 1.00 68.44 123 GLN A CA 1
ATOM 986 C C . GLN A 1 123 ? 33.427 9.003 -64.829 1.00 68.44 123 GLN A C 1
ATOM 988 O O . GLN A 1 123 ? 34.043 9.367 -65.835 1.00 68.44 123 GLN A O 1
ATOM 993 N N . ALA A 1 124 ? 32.090 9.008 -64.775 1.00 62.88 124 ALA A N 1
ATOM 994 C CA . ALA A 1 124 ? 31.225 9.523 -65.836 1.00 62.88 124 ALA A CA 1
ATOM 995 C C . ALA A 1 124 ? 31.444 11.029 -66.067 1.00 62.88 124 ALA A C 1
ATOM 997 O O . ALA A 1 124 ? 31.653 11.456 -67.203 1.00 62.88 124 ALA A O 1
ATOM 998 N N . ARG A 1 125 ? 31.526 11.834 -64.997 1.00 61.84 125 ARG A N 1
ATOM 999 C CA . ARG A 1 125 ? 31.819 13.280 -65.092 1.00 61.84 125 ARG A CA 1
ATOM 1000 C C . ARG A 1 125 ? 33.212 13.574 -65.654 1.00 61.84 125 ARG A C 1
ATOM 1002 O O . ARG A 1 125 ? 33.364 14.489 -66.463 1.00 61.84 125 ARG A O 1
ATOM 1009 N N . ARG A 1 126 ? 34.222 12.765 -65.304 1.00 61.22 126 ARG A N 1
ATOM 1010 C CA . ARG A 1 126 ? 35.571 12.867 -65.894 1.00 61.22 126 ARG A CA 1
ATOM 1011 C C . ARG A 1 126 ? 35.616 12.423 -67.358 1.00 61.22 126 ARG A C 1
ATOM 1013 O O . ARG A 1 126 ? 36.407 12.976 -68.112 1.00 61.22 126 ARG A O 1
ATOM 1020 N N . ARG A 1 127 ? 34.791 11.455 -67.780 1.00 59.56 127 ARG A N 1
ATOM 1021 C CA . ARG A 1 127 ? 34.677 11.052 -69.196 1.00 59.56 127 ARG A CA 1
ATOM 1022 C C . ARG A 1 127 ? 34.002 12.124 -70.048 1.00 59.56 127 ARG A C 1
ATOM 1024 O O . ARG A 1 127 ? 34.484 12.385 -71.144 1.00 59.56 127 ARG A O 1
ATOM 1031 N N . VAL A 1 128 ? 32.970 12.789 -69.527 1.00 60.78 128 VAL A N 1
ATOM 1032 C CA . VAL A 1 128 ? 32.323 13.930 -70.203 1.00 60.78 128 VAL A CA 1
ATOM 1033 C C . VAL A 1 128 ? 33.300 15.100 -70.384 1.00 60.78 128 VAL A C 1
ATOM 1035 O O . VAL A 1 128 ? 33.305 15.732 -71.432 1.00 60.78 128 VAL A O 1
ATOM 1038 N N . GLN A 1 129 ? 34.193 15.347 -69.420 1.00 59.44 129 GLN A N 1
ATOM 1039 C CA . GLN A 1 129 ? 35.215 16.406 -69.510 1.00 59.44 129 GLN A CA 1
ATOM 1040 C C . GLN A 1 129 ? 36.444 16.049 -70.363 1.00 59.44 129 GLN A C 1
ATOM 1042 O O . GLN A 1 129 ? 37.271 16.918 -70.625 1.00 59.44 129 GLN A O 1
ATOM 1047 N N . ARG A 1 130 ? 36.602 14.786 -70.780 1.00 59.47 130 ARG A N 1
ATOM 1048 C CA . ARG A 1 130 ? 37.782 14.297 -71.516 1.00 59.47 130 ARG A CA 1
ATOM 1049 C C . ARG A 1 130 ? 37.446 13.805 -72.926 1.00 59.47 130 ARG A C 1
ATOM 1051 O O . ARG A 1 130 ? 38.208 13.018 -73.483 1.00 59.47 130 ARG A O 1
ATOM 1058 N N . ALA A 1 131 ? 36.323 14.246 -73.493 1.00 53.81 131 ALA A N 1
ATOM 1059 C CA . ALA A 1 131 ? 36.057 14.097 -74.918 1.00 53.81 131 ALA A CA 1
ATOM 1060 C C . ALA A 1 131 ? 36.935 15.105 -75.686 1.00 53.81 131 ALA A C 1
ATOM 1062 O O . ALA A 1 131 ? 36.787 16.307 -75.471 1.00 53.81 131 ALA A O 1
ATOM 1063 N N . PRO A 1 132 ? 37.883 14.658 -76.527 1.00 56.72 132 PRO A N 1
ATOM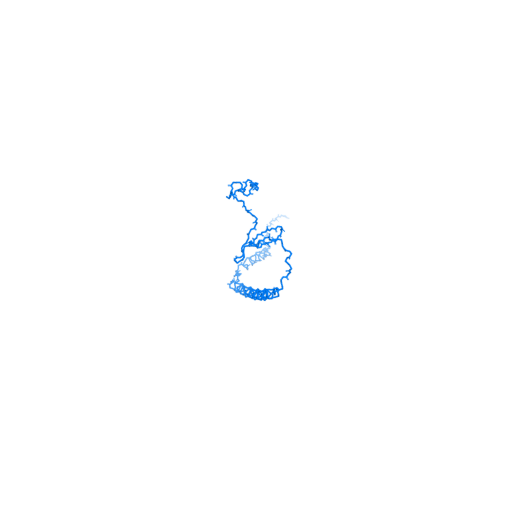 1064 C CA . PRO A 1 132 ? 38.651 15.562 -77.368 1.00 56.72 132 PRO A CA 1
ATOM 1065 C C . PRO A 1 132 ? 37.788 16.042 -78.538 1.00 56.72 132 PRO A C 1
ATOM 1067 O O . PRO A 1 132 ? 37.075 15.244 -79.151 1.00 56.72 132 PRO A O 1
ATOM 1070 N N . ASP A 1 133 ? 37.918 17.323 -78.880 1.00 54.66 133 ASP A N 1
ATOM 1071 C CA . ASP A 1 133 ? 37.502 17.888 -80.163 1.00 54.66 133 ASP A CA 1
ATOM 1072 C C . ASP A 1 133 ? 38.101 17.062 -81.307 1.00 54.66 133 ASP A C 1
ATOM 1074 O O . ASP A 1 133 ? 39.251 17.237 -81.714 1.00 54.66 133 ASP A O 1
ATOM 1078 N N . ARG A 1 134 ? 37.338 16.100 -81.824 1.00 55.97 134 ARG A N 1
ATOM 1079 C CA . ARG A 1 134 ? 37.724 15.344 -83.013 1.00 55.97 134 ARG A CA 1
ATOM 1080 C C . ARG A 1 134 ? 36.506 15.007 -83.855 1.00 55.97 134 ARG A C 1
ATOM 1082 O O . ARG A 1 134 ? 36.145 13.846 -83.977 1.00 55.97 134 ARG A O 1
ATOM 1089 N N . ALA A 1 135 ? 35.901 16.038 -84.442 1.00 48.41 135 ALA A N 1
ATOM 1090 C CA . ALA A 1 135 ? 35.161 15.950 -85.703 1.00 48.41 135 ALA A CA 1
ATOM 1091 C C . ALA A 1 135 ? 34.699 17.347 -86.160 1.00 48.41 135 ALA A C 1
ATOM 1093 O O . ALA A 1 135 ? 33.538 17.707 -86.005 1.00 48.41 135 ALA A O 1
ATOM 1094 N N . ALA A 1 136 ? 35.586 18.117 -86.788 1.00 45.31 136 ALA A N 1
ATOM 1095 C CA . ALA A 1 136 ? 35.161 19.052 -87.826 1.00 45.31 136 ALA A CA 1
ATOM 1096 C C . ALA A 1 136 ? 35.762 18.537 -89.131 1.00 45.31 136 ALA A C 1
ATOM 1098 O O . ALA A 1 136 ? 36.923 18.777 -89.459 1.00 45.31 136 ALA A O 1
ATOM 1099 N N . GLY A 1 137 ? 34.979 17.693 -89.800 1.00 43.28 137 GLY A N 1
ATOM 1100 C CA . GLY A 1 137 ? 35.294 17.190 -91.120 1.00 43.28 137 GLY A CA 1
ATOM 1101 C C . GLY A 1 137 ? 35.335 18.317 -92.147 1.00 43.28 137 GLY A C 1
ATOM 1102 O O . GLY A 1 137 ? 34.566 19.271 -92.082 1.00 43.28 137 GLY A O 1
ATOM 1103 N N . SER A 1 138 ? 36.255 18.147 -93.094 1.00 47.28 138 SER A N 1
ATOM 1104 C CA . SER A 1 138 ? 36.064 18.347 -94.531 1.00 47.28 138 SER A CA 1
ATOM 1105 C C . SER A 1 138 ? 34.947 19.312 -94.947 1.00 47.28 138 SER A C 1
ATOM 1107 O O . SER A 1 138 ? 33.765 18.965 -94.925 1.00 47.28 138 SER A O 1
ATOM 1109 N N . ARG A 1 139 ? 35.340 20.467 -95.488 1.00 46.41 139 ARG A N 1
ATOM 1110 C CA . ARG A 1 139 ? 34.602 21.094 -96.585 1.00 46.41 139 ARG A CA 1
ATOM 1111 C C . ARG A 1 139 ? 35.569 21.519 -97.681 1.00 46.41 139 ARG A C 1
ATOM 1113 O O . ARG A 1 139 ? 36.330 22.468 -97.547 1.00 46.41 139 ARG A O 1
ATOM 1120 N N . VAL A 1 140 ? 35.500 20.746 -98.757 1.00 50.12 140 VAL A N 1
ATOM 1121 C CA . VAL A 1 140 ? 35.875 21.097 -100.124 1.00 50.12 140 VAL A CA 1
ATOM 1122 C C . VAL A 1 140 ? 35.254 22.446 -100.498 1.00 50.12 140 VAL A C 1
ATOM 1124 O O . VAL A 1 140 ? 34.050 22.627 -100.325 1.00 50.12 140 VAL A O 1
ATOM 1127 N N . ALA A 1 141 ? 36.053 23.346 -101.065 1.00 42.59 141 ALA A N 1
ATOM 1128 C CA . ALA A 1 141 ? 35.578 24.386 -101.971 1.00 42.59 141 ALA A CA 1
ATOM 1129 C C . ALA A 1 141 ? 36.706 24.754 -102.948 1.00 42.59 141 ALA A C 1
ATOM 1131 O O . ALA A 1 141 ? 37.643 25.477 -102.625 1.00 42.59 141 ALA A O 1
ATOM 1132 N N . VAL A 1 142 ? 36.601 24.169 -104.138 1.00 46.47 142 VAL A N 1
ATOM 1133 C CA . VAL A 1 142 ? 37.157 24.661 -105.402 1.00 46.47 142 VAL A CA 1
ATOM 1134 C C . VAL A 1 142 ? 36.516 26.013 -105.714 1.00 46.47 142 VAL A C 1
ATOM 1136 O O . VAL A 1 142 ? 35.298 26.081 -105.607 1.00 46.47 142 VAL A O 1
ATOM 1139 N N . THR A 1 143 ? 37.290 27.014 -106.157 1.00 41.66 143 THR A N 1
ATOM 1140 C CA . THR A 1 143 ? 37.016 27.790 -107.392 1.00 41.66 143 THR A CA 1
ATOM 1141 C C . THR A 1 143 ? 38.078 28.858 -107.675 1.00 41.66 143 THR A C 1
ATOM 1143 O O . THR A 1 143 ? 38.328 29.692 -106.812 1.00 41.66 143 THR A O 1
ATOM 1146 N N . GLN A 1 144 ? 38.558 28.796 -108.927 1.00 45.25 144 GLN A N 1
ATOM 1147 C CA . GLN A 1 144 ? 39.064 29.830 -109.854 1.00 45.25 144 GLN A CA 1
ATOM 1148 C C . GLN A 1 144 ? 40.259 30.698 -109.457 1.00 45.25 144 GLN A C 1
ATOM 1150 O O . GLN A 1 144 ? 40.122 31.577 -108.585 1.00 45.25 144 GLN A O 1
#

Secondary structure (DSSP, 8-state):
---GGGS-HHHHHHHH-----S-EEEETTEEEEEETTEEEETT--------------HHHHHHHHHHHHHHHHHHHHHHHHHHHHHHHHHHHHHHHHHHHHHHHS------TTHHHHHHHHHHHHHHHTT--------------

pLDDT: mean 71.57, std 18.85, range [39.38, 98.69]

Organism: Monodon monoceros (NCBI:txid40151)